Protein AF-A0A061HU47-F1 (afdb_monomer_lite)

InterPro domains:
  IPR007484 Peptidase M28 [PF04389] (10-63)
  IPR040234 Glutaminyl-peptide cyclotransferase-like [PTHR12283] (1-70)

Foldseek 3Di:
DPDDDDDQPDDDDDPCVVVVVVVHDDDDPADVVHPPCPPHPPPDPVPDDVVVVVVVVVVVVVVVCVVVVD

pLDDT: mean 93.88, std 8.26, range [67.75, 98.69]

Secondary structure (DSSP, 8-state):
--S--S--SSPPPSTTHHHHTTT--------SSPPTTTTSTT-SGGG--HHHHHHHHHHHHHHHHHHHT-

Radius of gyration: 14.84 Å; chains: 1; bounding box: 32×29×38 Å

Organism: Cricetulus griseus (NCBI:txid10029)

Sequence (70 aa):
MYFQPGEPPGPVEDDHLPFLRRGVQVLHLIATPFPAVWHTFADTEDNLHPPTVHNLSRILAVFLAEYLGL

Structure (mmCIF, N/CA/C/O backbone):
data_AF-A0A061HU47-F1
#
_entry.id   AF-A0A061HU47-F1
#
loop_
_atom_site.group_PDB
_atom_site.id
_atom_site.type_symbol
_atom_site.label_atom_id
_atom_site.label_alt_id
_atom_site.label_comp_id
_atom_site.label_asym_id
_atom_site.label_entity_id
_atom_site.label_seq_id
_atom_site.pdbx_PDB_ins_code
_atom_site.Cartn_x
_atom_site.Cartn_y
_atom_site.Cartn_z
_atom_site.occupancy
_atom_site.B_iso_or_equiv
_atom_site.auth_seq_id
_atom_site.auth_comp_id
_atom_site.auth_asym_id
_atom_site.auth_atom_id
_atom_site.pdbx_PDB_model_num
ATOM 1 N N . MET A 1 1 ? 13.696 3.961 4.517 1.00 69.69 1 MET A N 1
ATOM 2 C CA . MET A 1 1 ? 12.688 4.457 5.482 1.00 69.69 1 MET A CA 1
ATOM 3 C C . MET A 1 1 ? 11.321 4.411 4.816 1.00 69.69 1 MET A C 1
ATOM 5 O O . MET A 1 1 ? 11.273 4.625 3.612 1.00 69.69 1 MET A O 1
ATOM 9 N N . TYR A 1 2 ? 10.257 4.105 5.563 1.00 86.06 2 TYR A N 1
ATOM 10 C CA . TYR A 1 2 ? 8.867 4.112 5.074 1.00 86.06 2 TYR A CA 1
ATOM 11 C C . TYR A 1 2 ? 8.199 5.457 5.382 1.00 86.06 2 TYR A C 1
ATOM 13 O O . TYR A 1 2 ? 8.682 6.170 6.259 1.00 86.06 2 TYR A O 1
ATOM 21 N N . PHE A 1 3 ? 7.102 5.776 4.685 1.00 86.50 3 PHE A N 1
ATOM 22 C CA . PHE A 1 3 ? 6.223 6.923 4.977 1.00 86.50 3 PHE A CA 1
ATOM 23 C C . PHE A 1 3 ? 6.980 8.247 5.133 1.00 86.50 3 PHE A C 1
ATOM 25 O O . PHE A 1 3 ? 6.880 8.931 6.152 1.00 86.50 3 PHE A O 1
ATOM 32 N N . GLN A 1 4 ? 7.807 8.577 4.139 1.00 82.62 4 GLN A N 1
ATOM 33 C CA . GLN A 1 4 ? 8.580 9.810 4.201 1.00 82.62 4 GLN A CA 1
ATOM 34 C C . GLN A 1 4 ? 7.655 11.029 4.101 1.00 82.62 4 GLN A C 1
ATOM 36 O O . GLN A 1 4 ? 6.768 11.043 3.246 1.00 82.62 4 GLN A O 1
ATOM 41 N N . PRO A 1 5 ? 7.855 12.048 4.951 1.00 75.69 5 PRO A N 1
ATOM 42 C CA . PRO A 1 5 ? 7.127 13.299 4.829 1.00 75.69 5 PRO A CA 1
ATOM 43 C C . PRO A 1 5 ? 7.512 13.994 3.517 1.00 75.69 5 PRO A C 1
ATOM 45 O O . PRO A 1 5 ? 8.691 14.072 3.172 1.00 75.69 5 PRO A O 1
ATOM 48 N N . GLY A 1 6 ? 6.519 14.500 2.793 1.00 72.19 6 GLY A N 1
ATOM 49 C CA . GLY A 1 6 ? 6.702 15.192 1.521 1.00 72.19 6 GLY A CA 1
ATOM 50 C C . GL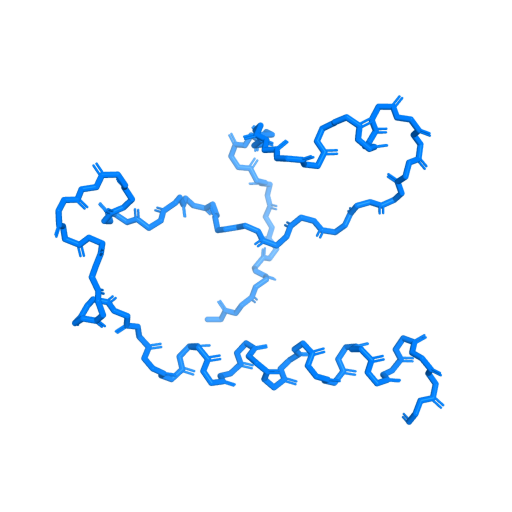Y A 1 6 ? 5.376 15.373 0.792 1.00 72.19 6 GLY A C 1
ATOM 51 O O . GLY A 1 6 ? 4.397 14.695 1.101 1.00 72.19 6 GLY A O 1
ATOM 52 N N . GLU A 1 7 ? 5.338 16.304 -0.158 1.00 67.75 7 GLU A N 1
ATOM 53 C CA . GLU A 1 7 ? 4.186 16.450 -1.045 1.00 67.75 7 GLU A CA 1
ATOM 54 C C . GLU A 1 7 ? 4.200 15.290 -2.053 1.00 67.75 7 GLU A C 1
ATOM 56 O O . GLU A 1 7 ? 5.210 15.098 -2.741 1.00 67.75 7 GLU A O 1
ATOM 61 N N . PRO A 1 8 ? 3.138 14.467 -2.124 1.00 67.94 8 PRO A N 1
ATOM 62 C CA . PRO A 1 8 ? 3.070 13.426 -3.132 1.00 67.94 8 PRO A CA 1
ATOM 63 C C . PRO A 1 8 ? 3.083 14.077 -4.525 1.00 67.94 8 PRO A C 1
ATOM 65 O O . PRO A 1 8 ? 2.465 15.124 -4.714 1.00 67.94 8 PRO A O 1
ATOM 68 N N . PRO A 1 9 ? 3.743 13.463 -5.523 1.00 70.12 9 PRO A N 1
ATOM 69 C CA . PRO A 1 9 ? 3.904 14.039 -6.863 1.00 70.12 9 PRO A CA 1
ATOM 70 C C . PRO A 1 9 ? 2.586 14.258 -7.637 1.00 70.12 9 PRO A C 1
ATOM 72 O O . PRO A 1 9 ? 2.604 14.805 -8.736 1.00 70.12 9 PRO A O 1
ATOM 75 N N . GLY A 1 10 ? 1.446 13.856 -7.075 1.00 76.81 10 GLY A N 1
ATOM 76 C CA . GLY A 1 10 ? 0.101 14.081 -7.594 1.00 76.81 10 GLY A CA 1
ATOM 77 C C . GLY A 1 10 ? -0.884 13.054 -7.026 1.00 76.81 10 GLY A C 1
ATOM 78 O O . GLY A 1 10 ? -0.458 12.079 -6.400 1.00 76.81 10 GLY A O 1
ATOM 79 N N . PRO A 1 11 ? -2.200 13.250 -7.217 1.00 84.56 11 PRO A N 1
ATOM 80 C CA . PRO A 1 11 ? -3.186 12.232 -6.881 1.00 84.56 11 PRO A CA 1
ATOM 81 C C . PRO A 1 11 ? -2.999 11.004 -7.780 1.00 84.56 11 PRO A C 1
ATOM 83 O O . PRO A 1 11 ? -2.783 11.136 -8.984 1.00 84.56 11 PRO A O 1
ATOM 86 N N . VAL A 1 12 ? -3.106 9.812 -7.196 1.00 93.06 12 VAL A N 1
ATOM 87 C CA . VAL A 1 12 ? -3.089 8.552 -7.944 1.00 93.06 12 VAL A CA 1
ATOM 88 C C . VAL A 1 12 ? -4.524 8.090 -8.155 1.00 93.06 12 VAL A C 1
ATOM 90 O O . VAL A 1 12 ? -5.282 7.963 -7.196 1.00 93.06 12 VAL A O 1
ATOM 93 N N . GLU A 1 13 ? -4.908 7.842 -9.405 1.00 95.19 13 GLU A N 1
ATOM 94 C CA . GLU A 1 13 ? -6.194 7.217 -9.708 1.00 95.19 13 GLU A CA 1
ATOM 95 C C . GLU A 1 13 ? -6.090 5.706 -9.517 1.00 95.19 13 GLU A C 1
ATOM 97 O O . GLU A 1 13 ? -5.237 5.055 -10.115 1.00 95.19 13 GLU A O 1
ATOM 102 N N . ASP A 1 14 ? -6.944 5.163 -8.657 1.00 96.75 14 ASP A N 1
ATOM 103 C CA . ASP A 1 14 ? -6.951 3.750 -8.290 1.00 96.75 14 ASP A CA 1
ATOM 104 C C . ASP A 1 14 ? -8.353 3.367 -7.780 1.00 96.75 14 ASP A C 1
ATOM 106 O O . ASP A 1 14 ? -9.259 4.211 -7.696 1.00 96.75 14 ASP A O 1
ATOM 110 N N . ASP A 1 15 ? -8.529 2.115 -7.375 1.00 98.12 15 ASP A N 1
ATOM 111 C CA . ASP A 1 15 ? -9.802 1.523 -6.952 1.00 98.12 15 ASP A CA 1
ATOM 112 C C . ASP A 1 15 ? -10.510 2.275 -5.812 1.00 98.12 15 ASP A C 1
ATOM 114 O O . ASP A 1 15 ? -11.717 2.129 -5.609 1.00 98.12 15 ASP A O 1
ATOM 118 N N . HIS A 1 16 ? -9.794 3.115 -5.061 1.00 96.94 16 HI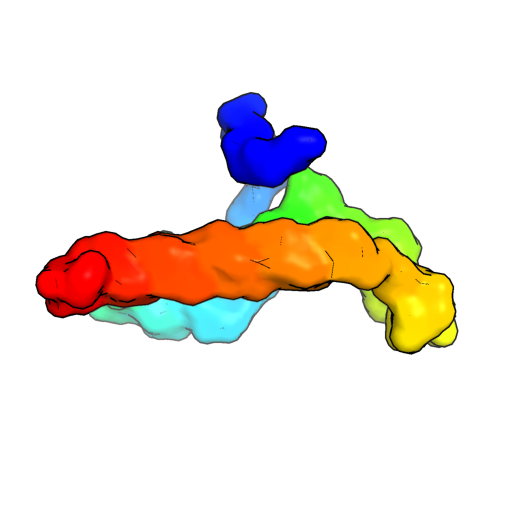S A N 1
ATOM 119 C CA . HIS A 1 16 ? -10.358 3.887 -3.958 1.00 96.94 16 HIS A CA 1
ATOM 120 C C . HIS A 1 16 ? -11.238 5.069 -4.409 1.00 96.94 16 HIS A C 1
ATOM 122 O O . HIS A 1 16 ? -12.067 5.544 -3.625 1.00 96.94 16 HIS A O 1
ATOM 128 N N . LEU A 1 17 ? -11.100 5.564 -5.647 1.00 97.06 17 LEU A N 1
ATOM 129 C CA . LEU A 1 17 ? -11.786 6.785 -6.095 1.00 97.06 17 LEU A CA 1
ATOM 130 C C . LEU A 1 17 ? -13.320 6.736 -5.950 1.00 97.06 17 LEU A C 1
ATOM 132 O O . LEU A 1 17 ? -13.899 7.718 -5.471 1.00 97.06 17 LEU A O 1
ATOM 136 N N . PRO A 1 18 ? -14.026 5.643 -6.309 1.00 98.19 18 PRO A N 1
ATOM 137 C CA . PRO A 1 18 ? -15.470 5.554 -6.112 1.00 98.19 18 PRO A CA 1
ATOM 138 C C . PRO A 1 18 ? -15.894 5.648 -4.638 1.00 98.19 18 PRO A C 1
ATOM 140 O O . PRO A 1 18 ? -16.977 6.173 -4.364 1.00 98.19 18 PRO A O 1
ATOM 143 N N . PHE A 1 19 ? -15.067 5.171 -3.704 1.00 98.38 19 PHE A N 1
ATOM 144 C CA . PHE A 1 19 ? -15.324 5.218 -2.261 1.00 98.38 19 PHE A CA 1
ATOM 145 C C . PHE A 1 19 ? -15.069 6.616 -1.702 1.00 98.38 19 PHE A C 1
ATOM 147 O O . PHE A 1 19 ? -15.927 7.175 -1.016 1.00 98.38 19 PHE A O 1
ATOM 154 N N . LEU A 1 20 ? -13.937 7.216 -2.075 1.00 97.06 20 LEU A N 1
ATOM 155 C CA . LEU A 1 20 ? -13.574 8.571 -1.674 1.00 97.06 20 LEU A CA 1
ATOM 156 C C . LEU A 1 20 ? -14.642 9.587 -2.108 1.00 97.06 20 LEU A C 1
ATOM 158 O O . LEU A 1 20 ? -15.093 10.402 -1.306 1.00 97.06 20 LEU A O 1
ATOM 162 N N . ARG A 1 21 ? -15.147 9.472 -3.346 1.00 97.12 21 ARG A N 1
ATOM 163 C CA . ARG A 1 21 ? -16.243 10.313 -3.875 1.00 97.12 21 ARG A CA 1
ATOM 164 C C . ARG A 1 21 ? -17.563 10.179 -3.101 1.00 97.12 21 ARG A C 1
ATOM 166 O O . ARG A 1 21 ? -18.445 11.015 -3.268 1.00 97.12 21 ARG A O 1
ATOM 173 N N . ARG A 1 22 ? -17.718 9.133 -2.286 1.00 98.25 22 ARG A N 1
ATOM 174 C CA . ARG A 1 22 ? -18.900 8.867 -1.447 1.00 98.25 22 ARG A CA 1
ATOM 175 C C . ARG A 1 22 ? -18.652 9.150 0.039 1.00 98.25 22 ARG A C 1
ATOM 177 O O . ARG A 1 22 ? -19.491 8.802 0.862 1.00 98.25 22 ARG A O 1
ATOM 184 N N . GLY A 1 23 ? -17.531 9.788 0.382 1.00 97.88 23 GLY A N 1
ATOM 185 C CA . GLY A 1 23 ? -17.215 10.207 1.750 1.00 97.88 23 GLY A CA 1
ATOM 186 C C . GLY A 1 23 ? -16.570 9.129 2.623 1.00 97.88 23 GLY A C 1
ATOM 187 O O . GLY A 1 23 ? -16.464 9.315 3.833 1.00 97.88 23 GLY A O 1
ATOM 188 N N . VAL A 1 24 ? -16.128 8.010 2.041 1.00 98.31 24 VAL A N 1
ATOM 189 C CA . VAL A 1 24 ? -15.342 7.010 2.777 1.00 98.31 24 VAL A CA 1
ATOM 190 C C . VAL A 1 24 ? -13.945 7.573 3.037 1.00 98.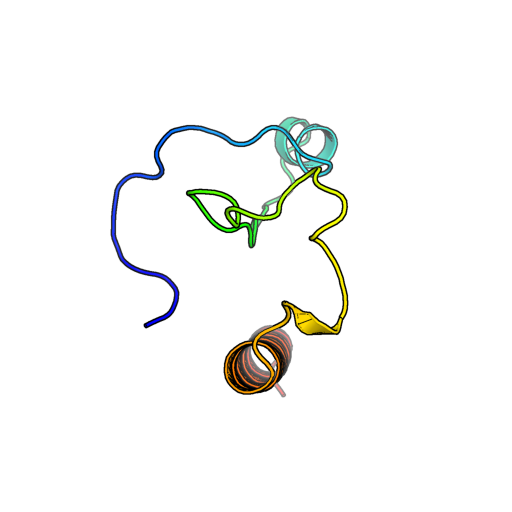31 24 VAL A C 1
ATOM 192 O O . VAL A 1 24 ? -13.293 8.066 2.117 1.00 98.31 24 VAL A O 1
ATOM 195 N N . GLN A 1 25 ? -13.480 7.489 4.285 1.00 97.31 25 GLN A N 1
ATOM 196 C CA . GLN A 1 25 ? -12.103 7.836 4.637 1.00 97.31 25 GLN A CA 1
ATOM 197 C C . GLN A 1 25 ? -11.154 6.771 4.081 1.00 97.31 25 GLN A C 1
ATOM 199 O O . GLN A 1 25 ? -11.330 5.583 4.347 1.00 97.31 25 GLN A O 1
ATOM 204 N N . VAL A 1 26 ? -10.158 7.198 3.306 1.00 96.25 26 VAL A N 1
ATOM 205 C CA . VAL A 1 26 ? -9.223 6.307 2.610 1.00 96.25 26 VAL A CA 1
ATOM 206 C C . VAL A 1 26 ? -7.804 6.561 3.103 1.00 96.25 26 VAL A C 1
ATOM 208 O O . VAL A 1 26 ? -7.323 7.691 3.066 1.00 96.25 26 VAL A O 1
ATOM 211 N N . LEU A 1 27 ? -7.118 5.486 3.490 1.00 94.69 27 LEU A N 1
ATOM 212 C CA . LEU A 1 27 ? -5.664 5.441 3.607 1.00 94.69 27 LEU A CA 1
ATOM 213 C C . LEU A 1 27 ? -5.115 4.672 2.394 1.00 94.69 27 LEU A C 1
ATOM 215 O O . LEU A 1 27 ? -5.160 3.444 2.366 1.00 94.69 27 LEU A O 1
ATOM 219 N N . HIS A 1 28 ? -4.646 5.388 1.367 1.00 93.88 28 HIS A N 1
ATOM 220 C CA . HIS A 1 28 ? -4.148 4.782 0.123 1.00 93.88 28 HIS A CA 1
ATOM 221 C C . HIS A 1 28 ? -2.649 4.485 0.238 1.00 93.88 28 HIS A C 1
ATOM 223 O O . HIS A 1 28 ? -1.808 5.368 0.089 1.00 93.88 28 HIS A O 1
ATOM 229 N N . LEU A 1 29 ? -2.312 3.233 0.549 1.00 94.44 29 LEU A N 1
ATOM 2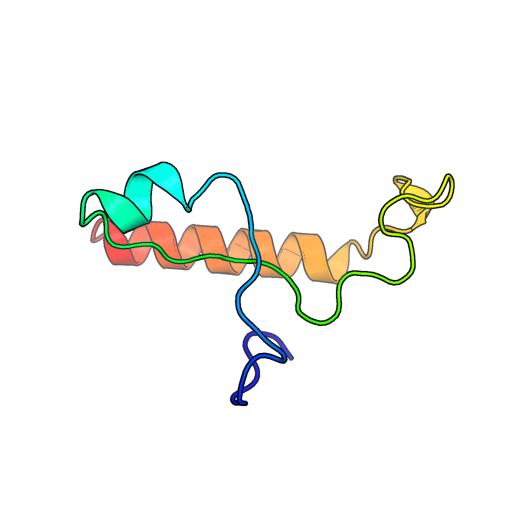30 C CA . LEU A 1 29 ? -0.928 2.775 0.693 1.00 94.44 29 LEU A CA 1
ATOM 231 C C . LEU A 1 29 ? -0.339 2.389 -0.669 1.00 94.44 29 LEU A C 1
ATOM 233 O O . LEU A 1 29 ? -0.252 1.211 -1.006 1.00 94.44 29 LEU A O 1
ATOM 237 N N . ILE A 1 30 ? 0.070 3.394 -1.441 1.00 93.69 30 ILE A N 1
ATOM 238 C CA . ILE A 1 30 ? 0.711 3.230 -2.749 1.00 93.69 30 ILE A CA 1
ATOM 239 C C . ILE A 1 30 ? 2.064 3.950 -2.786 1.00 93.69 30 ILE A C 1
ATOM 241 O O . ILE A 1 30 ? 2.245 4.991 -2.155 1.00 93.69 30 ILE A O 1
ATOM 245 N N . ALA A 1 31 ? 3.047 3.388 -3.491 1.00 92.12 31 ALA A N 1
ATOM 246 C CA . ALA A 1 31 ? 4.360 4.015 -3.626 1.00 92.12 31 ALA A CA 1
ATOM 247 C C . ALA A 1 31 ? 4.316 5.149 -4.659 1.00 92.12 31 ALA A C 1
ATOM 249 O O . ALA A 1 31 ? 3.806 4.963 -5.756 1.00 92.12 31 ALA A O 1
ATOM 250 N N . THR A 1 32 ? 4.896 6.306 -4.346 1.00 90.44 32 THR A N 1
ATOM 251 C CA . THR A 1 32 ? 5.118 7.386 -5.3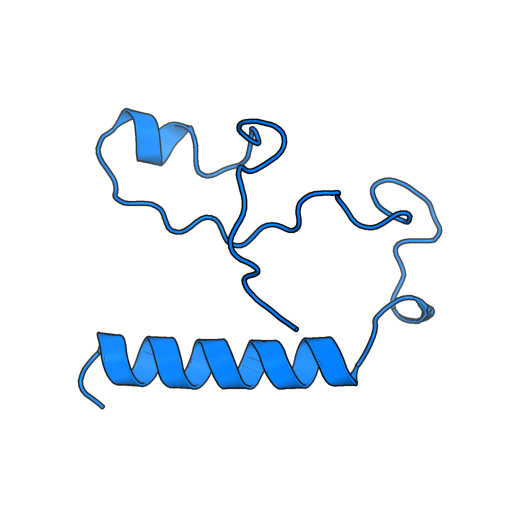18 1.00 90.44 32 THR A CA 1
ATOM 252 C C . THR A 1 32 ? 6.567 7.865 -5.214 1.00 90.44 32 THR A C 1
ATOM 254 O O . THR A 1 32 ? 6.936 8.394 -4.161 1.00 90.44 32 THR A O 1
ATOM 257 N N . PRO A 1 33 ? 7.401 7.694 -6.257 1.00 91.19 33 PRO A N 1
ATOM 258 C CA . PRO A 1 33 ? 7.085 7.112 -7.571 1.00 91.19 33 PRO A CA 1
ATOM 259 C C . PRO A 1 33 ? 6.717 5.617 -7.510 1.00 91.19 33 PRO A C 1
ATOM 261 O O . PRO A 1 33 ? 7.081 4.925 -6.557 1.00 91.19 33 PRO A O 1
ATOM 264 N N . PHE A 1 34 ? 6.014 5.120 -8.536 1.00 94.44 34 PHE A N 1
ATOM 265 C CA . PHE A 1 34 ? 5.793 3.679 -8.705 1.00 94.44 34 PHE A CA 1
ATOM 266 C C . PHE A 1 34 ? 7.130 2.934 -8.855 1.00 94.44 34 PHE A C 1
ATOM 268 O O . PHE A 1 34 ? 8.120 3.530 -9.298 1.00 94.44 34 PHE A O 1
ATOM 275 N N . PRO A 1 35 ? 7.183 1.633 -8.508 1.00 95.88 35 PRO A N 1
ATOM 276 C CA . PRO A 1 35 ? 8.360 0.812 -8.763 1.00 95.88 35 PRO A CA 1
ATOM 277 C C . PRO A 1 35 ? 8.770 0.878 -10.237 1.00 95.88 35 PRO A C 1
ATOM 279 O O . PRO A 1 35 ? 7.919 0.834 -11.121 1.00 95.88 35 PRO A O 1
ATOM 282 N N . ALA A 1 36 ? 10.075 0.921 -10.515 1.00 97.81 36 ALA A N 1
ATOM 283 C CA . ALA A 1 36 ? 10.590 1.004 -11.887 1.00 97.81 36 ALA A CA 1
ATOM 284 C C . ALA A 1 36 ? 10.175 -0.185 -12.779 1.00 97.81 36 ALA A C 1
ATOM 286 O O . ALA A 1 36 ? 10.231 -0.087 -14.001 1.00 97.81 36 ALA A O 1
ATOM 287 N N . VAL A 1 37 ? 9.768 -1.299 -12.165 1.00 98.31 37 VAL A N 1
ATOM 288 C CA . VAL A 1 37 ? 9.292 -2.510 -12.845 1.00 98.31 37 VAL A CA 1
ATOM 289 C C . VAL A 1 37 ? 7.790 -2.495 -13.155 1.00 98.31 37 VAL A C 1
ATOM 291 O O . VAL A 1 37 ? 7.330 -3.381 -13.873 1.00 98.31 37 VAL A O 1
ATOM 294 N N . TRP A 1 38 ? 7.027 -1.510 -12.662 1.00 98.19 38 TRP A N 1
ATOM 295 C CA . TRP A 1 38 ? 5.577 -1.416 -12.864 1.00 98.19 38 TRP A CA 1
ATOM 296 C C . TRP A 1 38 ? 5.203 -1.494 -14.352 1.00 98.19 38 TRP A C 1
ATOM 298 O O . TRP A 1 38 ? 5.773 -0.784 -15.181 1.00 98.19 38 TRP A O 1
ATOM 308 N N . HIS A 1 39 ? 4.239 -2.362 -14.684 1.00 98.06 39 HIS A N 1
ATOM 309 C CA . HIS A 1 39 ? 3.782 -2.630 -16.058 1.00 98.06 39 HIS A CA 1
ATOM 310 C C . HIS A 1 39 ? 4.879 -3.130 -17.020 1.00 98.06 39 HIS A C 1
ATOM 312 O O . HIS A 1 39 ? 4.789 -2.950 -18.237 1.00 98.06 39 HIS A O 1
ATOM 318 N N . THR A 1 40 ? 5.904 -3.807 -16.500 1.00 98.69 40 THR A N 1
ATOM 319 C CA . THR A 1 40 ? 6.918 -4.496 -17.308 1.00 98.69 40 THR A CA 1
ATOM 320 C C . THR A 1 40 ? 6.911 -5.996 -17.026 1.00 98.69 40 THR A C 1
ATOM 322 O O . THR A 1 40 ? 6.441 -6.443 -15.984 1.00 98.69 40 THR A O 1
ATOM 325 N N . PHE A 1 41 ? 7.512 -6.792 -17.914 1.00 98.56 41 PHE A N 1
ATOM 326 C CA . PHE A 1 41 ? 7.747 -8.219 -17.649 1.00 98.56 41 PHE A CA 1
ATOM 327 C C . PHE A 1 41 ? 8.731 -8.481 -16.499 1.00 98.56 41 PHE A C 1
ATOM 329 O O . PHE A 1 41 ? 8.903 -9.633 -16.117 1.00 98.56 41 PHE A O 1
ATOM 336 N N . ALA A 1 42 ? 9.393 -7.446 -15.971 1.00 98.62 42 ALA A N 1
ATOM 337 C CA . ALA A 1 42 ? 10.262 -7.557 -14.807 1.00 98.62 42 ALA A CA 1
ATOM 338 C C . ALA A 1 42 ? 9.494 -7.445 -13.477 1.00 98.62 42 ALA A C 1
ATOM 340 O O . ALA A 1 42 ? 10.105 -7.608 -12.426 1.00 98.62 42 ALA A O 1
ATOM 341 N N . ASP A 1 43 ? 8.183 -7.186 -13.486 1.00 98.38 43 ASP A N 1
ATOM 342 C CA . ASP A 1 43 ? 7.358 -7.260 -12.276 1.00 98.38 43 ASP A CA 1
ATOM 343 C C . ASP A 1 43 ? 7.109 -8.731 -11.896 1.00 98.38 43 ASP A C 1
ATOM 345 O O . ASP A 1 43 ? 6.091 -9.339 -12.230 1.00 98.38 43 ASP A O 1
ATOM 349 N N . THR A 1 44 ? 8.128 -9.341 -11.294 1.00 98.56 44 THR A N 1
ATOM 350 C CA . THR A 1 44 ? 8.210 -10.768 -10.968 1.00 98.56 44 THR A CA 1
ATOM 351 C C . THR A 1 44 ? 8.634 -10.969 -9.517 1.00 98.56 44 THR A C 1
ATOM 353 O O . THR A 1 44 ? 9.144 -10.056 -8.867 1.00 98.56 44 THR A O 1
ATOM 356 N N . GLU A 1 45 ? 8.473 -12.195 -9.011 1.00 98.38 45 GLU A N 1
ATOM 357 C CA . GLU A 1 45 ? 8.910 -12.578 -7.662 1.00 98.38 45 GLU A CA 1
ATOM 358 C C . GLU A 1 45 ? 10.394 -12.263 -7.409 1.00 98.38 45 GLU A C 1
ATOM 360 O O . GLU A 1 45 ? 10.738 -11.732 -6.354 1.00 98.38 45 GLU A O 1
ATOM 365 N N . ASP A 1 46 ? 11.253 -12.503 -8.405 1.00 98.44 46 ASP A N 1
ATOM 366 C CA . ASP A 1 46 ? 12.697 -12.247 -8.326 1.00 98.44 46 ASP A CA 1
ATOM 367 C C . ASP A 1 46 ? 13.046 -10.773 -8.056 1.00 98.44 46 ASP A C 1
ATOM 369 O O . ASP A 1 46 ? 14.108 -10.481 -7.506 1.00 98.44 46 ASP A O 1
ATOM 373 N N . ASN A 1 47 ? 12.165 -9.837 -8.431 1.00 98.44 47 ASN A N 1
ATOM 374 C CA . ASN A 1 47 ? 12.360 -8.398 -8.228 1.00 98.44 47 ASN A CA 1
ATOM 375 C C . ASN A 1 47 ? 11.660 -7.859 -6.971 1.00 98.44 47 ASN A C 1
ATOM 377 O O . ASN A 1 47 ? 11.698 -6.653 -6.705 1.00 98.44 47 ASN A O 1
ATOM 381 N N . LEU A 1 48 ? 11.054 -8.728 -6.159 1.00 98.12 48 LEU A N 1
ATOM 382 C CA . LEU A 1 48 ? 10.601 -8.349 -4.828 1.00 98.12 48 LEU A CA 1
ATOM 383 C C . LEU A 1 48 ? 11.801 -8.090 -3.909 1.00 98.12 48 LEU A C 1
ATOM 385 O O . LEU A 1 48 ? 12.873 -8.671 -4.054 1.00 98.12 48 LEU A O 1
ATOM 389 N N . HIS A 1 49 ? 11.602 -7.244 -2.897 1.00 97.94 49 HIS A N 1
ATOM 390 C CA . HIS A 1 49 ? 12.572 -7.050 -1.820 1.00 97.94 49 HIS A CA 1
ATOM 391 C C . HIS A 1 49 ? 12.036 -7.675 -0.518 1.00 97.94 49 HIS A C 1
ATOM 393 O O . HIS A 1 49 ? 11.293 -7.008 0.217 1.00 97.94 49 HIS A O 1
ATOM 399 N N . PRO A 1 50 ? 12.393 -8.939 -0.193 1.00 98.19 50 PRO A N 1
ATOM 400 C CA . PRO A 1 50 ? 11.809 -9.673 0.932 1.00 98.19 50 PRO A CA 1
ATOM 401 C C . PRO A 1 50 ? 11.887 -8.952 2.287 1.00 98.19 50 PRO A C 1
ATOM 403 O O . PRO A 1 50 ? 10.891 -8.965 3.015 1.00 98.19 50 PRO A O 1
ATOM 406 N N . PRO A 1 51 ? 12.988 -8.251 2.639 1.00 98.12 51 PRO A N 1
ATOM 407 C CA . PRO A 1 51 ? 13.029 -7.487 3.883 1.00 98.12 51 PRO A CA 1
ATOM 408 C C . PRO A 1 51 ? 11.971 -6.378 3.943 1.00 98.12 51 PRO A C 1
ATOM 410 O O . PRO A 1 51 ? 11.397 -6.133 5.001 1.00 98.12 51 PRO A O 1
ATOM 413 N N . THR A 1 52 ? 11.681 -5.706 2.824 1.00 97.44 52 THR A N 1
ATOM 414 C CA . THR A 1 52 ? 10.639 -4.666 2.775 1.00 97.44 52 THR A CA 1
ATOM 415 C C . THR A 1 52 ? 9.249 -5.262 2.930 1.00 97.44 52 THR A C 1
ATOM 417 O O . THR A 1 52 ? 8.470 -4.740 3.725 1.00 97.44 52 THR A O 1
ATOM 420 N N . VAL A 1 53 ? 8.961 -6.373 2.246 1.00 97.50 53 VAL A N 1
ATOM 421 C CA . VAL A 1 53 ? 7.682 -7.085 2.386 1.00 97.50 53 VAL A CA 1
ATOM 422 C C . VAL A 1 53 ? 7.463 -7.488 3.845 1.00 97.50 53 VAL A C 1
ATOM 424 O O . VAL A 1 53 ? 6.453 -7.117 4.435 1.00 97.50 53 VAL A O 1
ATOM 427 N N . HIS A 1 54 ? 8.450 -8.142 4.466 1.00 98.25 54 HIS A N 1
ATOM 428 C CA . HIS A 1 54 ? 8.361 -8.575 5.861 1.00 98.25 54 HIS A CA 1
ATOM 429 C C . HIS A 1 54 ? 8.120 -7.405 6.830 1.00 98.25 54 HIS A C 1
ATOM 431 O O . HIS A 1 54 ? 7.271 -7.484 7.720 1.00 98.25 54 HIS A O 1
ATOM 437 N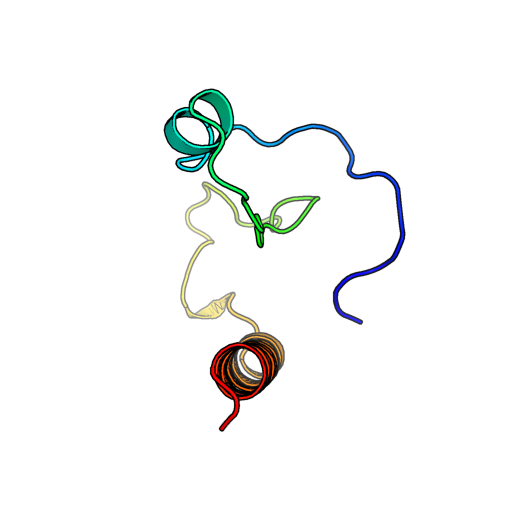 N . ASN A 1 55 ? 8.844 -6.300 6.648 1.00 98.31 55 ASN A N 1
ATOM 438 C CA . ASN A 1 55 ? 8.687 -5.108 7.476 1.00 98.31 55 ASN A CA 1
ATOM 439 C C . ASN A 1 55 ? 7.290 -4.487 7.339 1.00 98.31 55 ASN A C 1
ATOM 441 O O . ASN A 1 55 ? 6.664 -4.178 8.352 1.00 98.31 55 ASN A O 1
ATOM 445 N N . LEU A 1 56 ? 6.786 -4.329 6.111 1.00 98.00 56 LEU A N 1
ATOM 446 C CA . LEU A 1 56 ? 5.453 -3.774 5.867 1.00 98.00 56 LEU A CA 1
ATOM 447 C C . LEU A 1 56 ? 4.354 -4.682 6.427 1.00 98.00 56 LEU A C 1
ATOM 449 O O . LEU A 1 56 ? 3.428 -4.176 7.054 1.00 98.00 56 LEU A O 1
ATOM 453 N N . SER A 1 57 ? 4.487 -6.009 6.312 1.00 98.25 57 SER A N 1
ATOM 454 C CA . SER A 1 57 ? 3.548 -6.951 6.934 1.00 98.25 57 SER A CA 1
ATOM 455 C C . SER A 1 57 ? 3.460 -6.759 8.450 1.00 98.25 57 SER A C 1
ATOM 457 O O . SER A 1 57 ? 2.365 -6.759 9.008 1.00 98.25 57 SER A O 1
ATOM 459 N N . ARG A 1 58 ? 4.596 -6.547 9.127 1.00 98.25 58 ARG A N 1
ATOM 460 C CA . ARG A 1 58 ? 4.616 -6.290 10.575 1.00 98.25 58 ARG A CA 1
ATOM 461 C C . ARG A 1 58 ? 3.995 -4.946 10.935 1.00 98.25 58 ARG A C 1
ATOM 463 O O . ARG A 1 58 ? 3.232 -4.883 11.892 1.00 98.25 58 ARG A O 1
ATOM 470 N N . ILE A 1 59 ? 4.298 -3.896 10.173 1.00 97.94 59 ILE A N 1
ATOM 471 C CA . ILE A 1 59 ? 3.710 -2.566 10.376 1.00 97.94 59 ILE A CA 1
ATOM 472 C C . ILE A 1 59 ? 2.185 -2.634 10.243 1.00 97.94 59 ILE A C 1
ATOM 474 O O . ILE A 1 59 ? 1.484 -2.126 11.110 1.00 97.94 59 ILE A O 1
ATOM 478 N N . LEU A 1 60 ? 1.668 -3.302 9.207 1.00 98.00 60 LEU A N 1
ATOM 479 C CA . LEU A 1 60 ? 0.226 -3.439 8.994 1.00 98.00 60 LEU A CA 1
ATOM 480 C C . LEU A 1 60 ? -0.453 -4.278 10.079 1.00 98.00 60 LEU A C 1
ATOM 482 O O . LEU A 1 60 ? -1.555 -3.939 10.500 1.00 98.00 60 LEU A O 1
ATOM 486 N N . ALA A 1 61 ? 0.203 -5.338 10.560 1.00 98.50 61 ALA A N 1
ATOM 487 C CA . ALA A 1 61 ? -0.320 -6.141 11.662 1.00 98.50 61 ALA A CA 1
ATOM 488 C C . ALA A 1 61 ? -0.457 -5.317 12.952 1.00 98.50 61 ALA A C 1
ATOM 490 O O . ALA A 1 61 ? -1.499 -5.373 13.599 1.00 98.50 61 ALA A O 1
ATOM 491 N N . VAL A 1 62 ? 0.565 -4.523 13.297 1.00 98.50 62 VAL A N 1
ATOM 492 C CA . VAL A 1 62 ? 0.524 -3.633 14.470 1.00 98.50 62 VAL A CA 1
ATOM 493 C C . VAL A 1 62 ? -0.517 -2.531 14.281 1.00 98.50 62 VAL A C 1
ATOM 495 O O . VAL A 1 62 ? -1.338 -2.332 15.166 1.00 98.50 62 VAL A O 1
ATOM 498 N N . PHE A 1 63 ? -0.551 -1.878 13.114 1.00 97.94 63 PHE A N 1
ATOM 499 C CA . PHE A 1 63 ? -1.556 -0.861 12.792 1.00 97.94 63 PHE A CA 1
ATOM 500 C C . PHE A 1 63 ? -2.982 -1.392 12.970 1.00 97.94 63 PHE A C 1
ATOM 502 O O . PHE A 1 63 ? -3.817 -0.732 13.582 1.00 97.94 63 PHE A O 1
ATOM 509 N N . LEU A 1 64 ? -3.262 -2.596 12.463 1.00 98.38 64 LEU A N 1
ATOM 510 C CA . LEU A 1 64 ? -4.577 -3.215 12.593 1.00 98.38 64 LEU A CA 1
ATOM 511 C C . LEU A 1 64 ? -4.899 -3.575 14.049 1.00 98.38 64 LEU A C 1
ATOM 513 O O . LEU A 1 64 ? -6.027 -3.352 14.481 1.00 98.38 64 LEU A O 1
ATOM 517 N N . ALA A 1 65 ? -3.932 -4.114 14.798 1.00 98.69 65 ALA A N 1
ATOM 518 C CA . ALA A 1 65 ? -4.112 -4.430 16.214 1.00 98.69 65 ALA A CA 1
ATOM 519 C C . ALA A 1 65 ? -4.450 -3.171 17.026 1.00 98.69 65 ALA A C 1
ATOM 521 O O . ALA A 1 65 ? -5.473 -3.145 17.706 1.00 98.69 65 ALA A O 1
ATOM 522 N N . GLU A 1 66 ? -3.673 -2.097 16.864 1.00 98.50 66 GLU A N 1
ATOM 523 C CA . GLU A 1 66 ? -3.920 -0.818 17.536 1.00 98.50 66 GLU A CA 1
ATOM 524 C C . GLU A 1 66 ? -5.269 -0.208 17.132 1.00 98.50 66 GLU A C 1
ATOM 526 O O . GLU A 1 66 ? -6.023 0.244 17.992 1.00 98.50 66 GLU A O 1
ATOM 531 N N . TYR A 1 67 ? -5.617 -0.241 15.839 1.00 98.00 67 TYR A N 1
ATOM 532 C CA . TYR A 1 67 ? -6.896 0.275 15.340 1.00 98.00 67 TYR A CA 1
ATOM 533 C C . TYR A 1 67 ? -8.105 -0.465 15.935 1.00 98.00 67 TYR A C 1
ATOM 535 O O . TYR A 1 67 ? -9.157 0.135 16.154 1.00 98.00 67 TYR A O 1
ATOM 543 N N . LEU A 1 68 ? -7.962 -1.766 16.204 1.00 98.31 68 LEU A N 1
ATOM 544 C CA . LEU A 1 68 ? -8.998 -2.605 16.809 1.00 98.31 68 LEU A CA 1
ATOM 545 C C . LEU A 1 68 ? -8.948 -2.636 18.347 1.00 98.31 68 LEU A C 1
ATOM 547 O O . LEU A 1 68 ? -9.841 -3.222 18.959 1.00 98.31 68 LEU A O 1
ATOM 551 N N . GLY A 1 69 ? -7.945 -2.011 18.973 1.00 97.56 69 GLY A N 1
ATOM 552 C CA . GLY A 1 69 ? -7.759 -2.004 20.427 1.00 97.56 69 GLY A CA 1
ATOM 553 C C . GLY A 1 69 ? -7.287 -3.340 21.015 1.00 97.56 69 GLY A C 1
ATOM 554 O O . GLY A 1 69 ? -7.709 -3.689 22.119 1.00 97.56 69 GLY A O 1
ATOM 555 N N . LEU A 1 70 ? -6.467 -4.090 20.270 1.00 95.88 70 LEU A N 1
ATOM 556 C CA . LEU A 1 70 ? -5.867 -5.372 20.670 1.00 95.88 70 LEU A CA 1
ATOM 557 C C . LEU A 1 70 ? -4.474 -5.219 21.292 1.00 95.88 70 LEU A C 1
ATOM 559 O O . LEU A 1 70 ? -3.751 -4.269 20.917 1.00 95.88 70 LEU A O 1
#